Protein AF-A0A2A3YDP0-F1 (afdb_monomer)

Secondary structure (DSSP, 8-state):
-HHHHHHHHHHHHHHHHHHHHHHHHHT--BHHHHHHHHHHHHHHHHHHHHHHHHHHHHTT--TT---THHHHHHHHHHHHHHHHHHHHHHHHSPPPBPP-GGGG-----

Sequence (109 aa):
MLMVCAVIAAVAFVVGGITARGFLVAGHWYQVEKAIVISVEAFAYAVLGVGLGSVLSTLGVESNGTSSQSVGLGLLSFVIVFILASIIYVVALPKGRFEELQARQQPTD

Solvent-accessible surface area (backbone atoms only — not comparable to full-atom values): 5811 Å² total; per-residue (Å²): 107,54,68,58,26,50,53,53,20,52,52,30,43,52,52,21,52,52,50,46,50,51,37,63,73,67,76,52,50,33,46,68,61,49,51,50,35,33,51,36,41,12,46,18,49,9,38,45,25,24,38,50,22,42,52,58,54,57,76,79,56,78,97,84,65,99,51,75,62,38,60,52,39,14,54,51,30,20,54,54,37,25,53,54,39,32,54,50,40,63,71,72,43,81,83,44,42,77,75,72,69,73,77,74,70,66,78,82,129

Radius of gyration: 19.09 Å; Cα contacts (8 Å, |Δi|>4): 111; chains: 1; bounding box: 42×21×70 Å

Structure (mmCIF, N/CA/C/O backbone):
data_AF-A0A2A3YDP0-F1
#
_entry.id   AF-A0A2A3YDP0-F1
#
loop_
_atom_site.group_PDB
_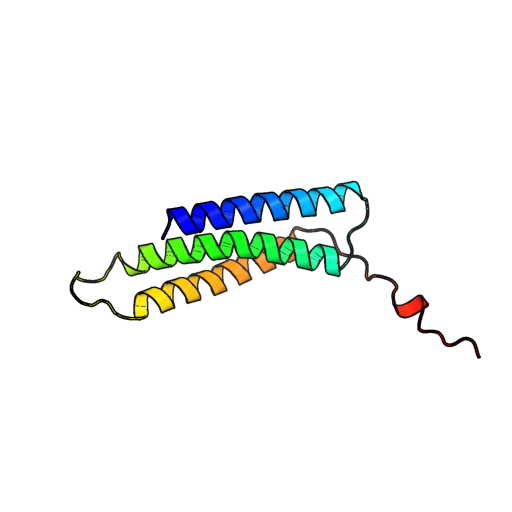atom_site.id
_atom_site.type_symbol
_atom_site.label_atom_id
_atom_site.label_alt_id
_atom_site.label_comp_id
_atom_site.label_asym_id
_atom_site.label_entity_id
_atom_site.label_seq_id
_atom_site.pdbx_PDB_ins_code
_atom_site.Cartn_x
_atom_site.Cartn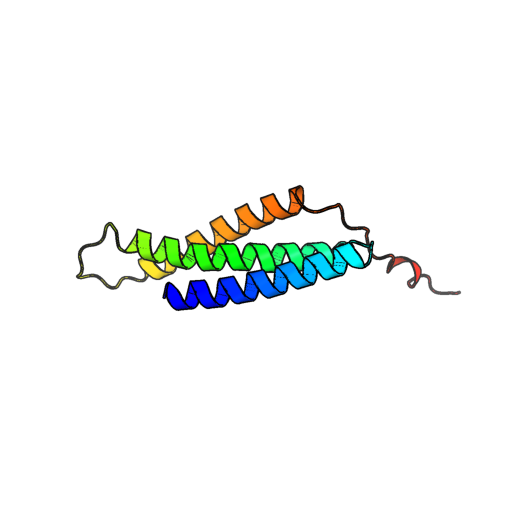_y
_atom_site.Cartn_z
_atom_site.occupancy
_atom_site.B_iso_or_equiv
_atom_site.auth_seq_id
_atom_site.auth_comp_id
_atom_site.auth_asym_id
_atom_site.auth_atom_id
_atom_site.pdbx_PDB_model_num
ATOM 1 N N . MET A 1 1 ? 5.384 -7.892 -16.262 1.00 75.75 1 MET A N 1
ATOM 2 C CA . MET A 1 1 ? 5.469 -7.126 -14.999 1.00 75.75 1 MET A CA 1
ATOM 3 C C . MET A 1 1 ? 4.164 -6.406 -14.685 1.00 75.75 1 MET A C 1
ATOM 5 O O . MET A 1 1 ? 3.515 -6.788 -13.728 1.00 75.75 1 MET A O 1
ATOM 9 N N . LEU A 1 2 ? 3.713 -5.458 -15.518 1.00 82.50 2 LEU A N 1
ATOM 10 C CA . LEU A 1 2 ? 2.492 -4.671 -15.260 1.00 82.50 2 LEU A CA 1
ATOM 11 C C . LEU A 1 2 ? 1.234 -5.502 -14.986 1.00 82.50 2 LEU A C 1
ATOM 13 O O . LEU A 1 2 ? 0.534 -5.230 -14.021 1.00 82.50 2 LEU A O 1
ATOM 17 N N . MET A 1 3 ? 0.974 -6.541 -15.785 1.00 86.69 3 MET A N 1
ATOM 18 C CA . MET A 1 3 ? -0.179 -7.423 -15.567 1.00 86.69 3 MET A CA 1
ATOM 19 C C . MET A 1 3 ? -0.115 -8.133 -14.206 1.00 86.69 3 MET A C 1
ATOM 21 O O . MET A 1 3 ? -1.124 -8.237 -13.520 1.00 86.69 3 MET A O 1
ATOM 25 N N . VAL A 1 4 ? 1.079 -8.559 -13.783 1.00 88.19 4 VAL A N 1
ATOM 26 C CA . VAL A 1 4 ? 1.296 -9.187 -12.470 1.00 88.19 4 VAL A CA 1
ATOM 27 C C . VAL A 1 4 ? 1.051 -8.174 -11.352 1.00 88.19 4 VAL A C 1
ATOM 29 O O . VAL A 1 4 ? 0.301 -8.465 -10.426 1.00 88.19 4 VAL A O 1
ATOM 32 N N . CYS A 1 5 ? 1.605 -6.961 -11.470 1.00 87.69 5 CYS A N 1
ATOM 33 C CA . CYS A 1 5 ? 1.352 -5.871 -10.525 1.00 87.69 5 CYS A CA 1
ATOM 34 C C . CYS A 1 5 ? -0.143 -5.532 -10.431 1.00 87.69 5 CYS A C 1
ATOM 36 O O . CYS A 1 5 ? -0.658 -5.369 -9.332 1.00 87.69 5 CYS A O 1
ATOM 38 N N . ALA A 1 6 ? -0.853 -5.477 -11.561 1.00 88.50 6 ALA A N 1
ATOM 39 C CA . ALA A 1 6 ? -2.283 -5.185 -11.600 1.00 88.50 6 ALA A CA 1
ATOM 40 C C . ALA A 1 6 ? -3.118 -6.277 -10.917 1.00 88.50 6 ALA A C 1
ATOM 42 O O . ALA A 1 6 ? -4.018 -5.956 -10.148 1.00 88.50 6 ALA A O 1
ATOM 43 N N . VAL A 1 7 ? -2.802 -7.557 -11.147 1.00 92.81 7 VAL A N 1
ATOM 44 C CA . VAL A 1 7 ? -3.496 -8.678 -10.491 1.00 92.81 7 VAL A CA 1
ATOM 45 C C . VAL A 1 7 ? -3.253 -8.661 -8.981 1.00 92.81 7 VAL A C 1
ATOM 47 O O . VAL A 1 7 ? -4.207 -8.752 -8.213 1.00 92.81 7 VAL A O 1
ATOM 50 N N . ILE A 1 8 ? -2.001 -8.489 -8.545 1.00 91.94 8 ILE A N 1
ATOM 51 C CA . ILE A 1 8 ? -1.657 -8.422 -7.116 1.00 91.94 8 ILE A CA 1
ATOM 52 C C . ILE A 1 8 ? -2.352 -7.227 -6.452 1.00 91.94 8 ILE A C 1
ATOM 54 O O . ILE A 1 8 ? -2.958 -7.385 -5.394 1.00 91.94 8 ILE A O 1
ATOM 58 N N . ALA A 1 9 ? -2.311 -6.051 -7.083 1.00 90.19 9 ALA A N 1
ATOM 59 C CA . ALA A 1 9 ? -2.964 -4.854 -6.568 1.00 90.19 9 ALA A CA 1
ATOM 60 C C . ALA A 1 9 ? -4.486 -5.026 -6.490 1.00 90.19 9 ALA A C 1
ATOM 62 O O . ALA A 1 9 ? -5.077 -4.679 -5.475 1.00 90.19 9 ALA A O 1
ATOM 63 N N . ALA A 1 10 ? -5.122 -5.609 -7.511 1.00 92.25 10 ALA A N 1
ATOM 64 C CA . ALA A 1 10 ? -6.562 -5.862 -7.504 1.00 92.25 10 ALA A CA 1
ATOM 65 C C . ALA A 1 10 ? -6.973 -6.775 -6.341 1.00 92.25 10 ALA A C 1
ATOM 67 O O . ALA A 1 10 ? -7.924 -6.467 -5.626 1.00 92.25 10 ALA A O 1
ATOM 68 N N . VAL A 1 11 ? -6.232 -7.863 -6.109 1.00 93.56 11 VAL A N 1
ATOM 69 C CA . VAL A 1 11 ? -6.483 -8.755 -4.967 1.00 93.56 11 VAL A CA 1
ATOM 70 C C . VAL A 1 11 ? -6.292 -8.010 -3.646 1.00 93.56 11 VAL A C 1
ATOM 72 O O . VAL A 1 11 ? -7.144 -8.112 -2.767 1.00 93.56 11 VAL A O 1
ATOM 75 N N . ALA A 1 12 ? -5.220 -7.225 -3.515 1.00 91.94 12 ALA A N 1
ATOM 76 C CA . ALA A 1 12 ? -4.954 -6.448 -2.309 1.00 91.94 12 ALA A CA 1
ATOM 77 C C . ALA A 1 12 ? -6.060 -5.414 -2.024 1.00 91.94 12 ALA A C 1
ATOM 79 O O . ALA A 1 12 ? -6.529 -5.351 -0.893 1.00 91.94 12 ALA A O 1
ATOM 80 N N . PHE A 1 13 ? -6.549 -4.690 -3.037 1.00 91.44 13 PHE A N 1
ATOM 81 C CA . PHE A 1 13 ? -7.679 -3.762 -2.895 1.00 91.44 13 PHE A CA 1
ATOM 82 C C . PHE A 1 13 ? -8.978 -4.465 -2.504 1.00 91.44 13 PHE A C 1
ATOM 84 O O . PHE A 1 13 ? -9.734 -3.961 -1.677 1.00 91.44 13 PHE A O 1
ATOM 91 N N . VAL A 1 14 ? -9.257 -5.641 -3.072 1.00 93.81 14 VAL A N 1
ATOM 92 C CA . VAL A 1 14 ? -10.450 -6.413 -2.697 1.00 93.81 14 VAL A CA 1
ATOM 93 C C . VAL A 1 14 ? -10.363 -6.847 -1.235 1.00 93.81 14 VAL A C 1
ATOM 95 O O . VAL A 1 14 ? -11.318 -6.662 -0.481 1.00 93.81 14 VAL A O 1
ATOM 98 N N . VAL A 1 15 ? -9.220 -7.387 -0.809 1.00 91.81 15 VAL A N 1
ATOM 99 C CA . VAL A 1 15 ? -9.019 -7.839 0.574 1.00 91.81 15 VAL A CA 1
ATOM 100 C C . VAL A 1 15 ? -9.050 -6.661 1.551 1.00 91.81 15 VAL A C 1
ATOM 102 O O . VAL A 1 15 ? -9.754 -6.734 2.560 1.00 91.81 15 VAL A O 1
ATOM 105 N N . GLY A 1 16 ? -8.343 -5.570 1.251 1.00 88.38 16 GLY A N 1
ATOM 106 C CA . GLY A 1 16 ? -8.312 -4.355 2.068 1.00 88.38 16 GLY A CA 1
ATOM 107 C C . GLY A 1 16 ? -9.692 -3.714 2.197 1.00 88.38 16 GLY A C 1
ATOM 108 O O . GLY A 1 16 ? -10.146 -3.462 3.314 1.00 88.38 16 GLY A O 1
ATOM 109 N N . GLY A 1 17 ? -10.424 -3.587 1.089 1.00 87.81 17 GLY A N 1
ATOM 110 C CA . GLY A 1 17 ? -11.777 -3.037 1.059 1.00 87.81 17 GLY A CA 1
ATOM 111 C C . GLY A 1 17 ? -12.799 -3.883 1.821 1.00 87.81 17 GLY A C 1
ATOM 112 O O . GLY A 1 17 ? -13.600 -3.340 2.587 1.00 87.81 17 GLY A O 1
ATOM 113 N N . ILE A 1 18 ? -12.763 -5.215 1.674 1.00 91.56 18 ILE A N 1
ATOM 114 C CA . ILE A 1 18 ? -13.622 -6.125 2.456 1.00 91.56 18 ILE A CA 1
ATOM 115 C C . ILE A 1 18 ? -13.306 -6.000 3.949 1.00 91.56 18 ILE A C 1
ATOM 117 O O . ILE A 1 18 ? -14.223 -5.899 4.763 1.00 91.56 18 ILE A O 1
ATOM 121 N N . THR A 1 19 ? -12.022 -5.955 4.301 1.00 88.00 19 THR A N 1
ATOM 122 C CA . THR A 1 19 ? -11.557 -5.845 5.689 1.00 88.00 19 THR A CA 1
ATOM 123 C C . THR A 1 19 ? -11.985 -4.512 6.312 1.00 88.00 19 THR A C 1
ATOM 125 O O . THR A 1 19 ? -12.607 -4.493 7.374 1.00 88.00 19 THR A O 1
ATOM 128 N N . ALA A 1 20 ? -11.763 -3.397 5.610 1.00 86.12 20 ALA A N 1
ATOM 129 C CA . ALA A 1 20 ? -12.189 -2.065 6.033 1.00 86.12 20 ALA A CA 1
ATOM 130 C C . ALA A 1 20 ? -13.704 -1.992 6.245 1.00 86.12 20 ALA A C 1
ATOM 132 O O . ALA A 1 20 ? -14.170 -1.470 7.260 1.00 86.12 20 ALA A O 1
ATOM 133 N N . ARG A 1 21 ? -14.481 -2.555 5.311 1.00 86.12 21 ARG A N 1
ATOM 134 C CA . ARG A 1 21 ? -15.941 -2.619 5.422 1.00 86.12 21 ARG A CA 1
ATOM 135 C C . ARG A 1 21 ? -16.377 -3.478 6.606 1.00 86.12 21 ARG A C 1
ATOM 137 O O . ARG A 1 21 ? -17.309 -3.088 7.299 1.00 86.12 21 ARG A O 1
ATOM 144 N N . GLY A 1 22 ? -15.705 -4.602 6.850 1.00 85.62 22 GLY A N 1
ATOM 145 C CA . GLY A 1 22 ? -15.949 -5.456 8.012 1.00 85.62 22 GLY A CA 1
ATOM 146 C C . GLY A 1 22 ? -15.831 -4.678 9.322 1.00 85.62 22 GLY A C 1
ATOM 147 O O . GLY A 1 22 ? -16.763 -4.687 10.123 1.00 85.62 22 GLY A O 1
ATOM 148 N N . PHE A 1 23 ? -14.749 -3.914 9.490 1.00 83.75 23 PHE A N 1
ATOM 149 C CA . PHE A 1 23 ? -14.543 -3.086 10.684 1.00 83.75 23 PHE A CA 1
ATOM 150 C C . PHE A 1 23 ? -15.534 -1.920 10.786 1.00 83.75 23 PHE A C 1
ATOM 152 O O . PHE A 1 23 ? -16.032 -1.617 11.867 1.00 83.75 23 PHE A O 1
ATOM 159 N N . LEU A 1 24 ? -15.894 -1.289 9.662 1.00 82.44 24 LEU A N 1
ATOM 160 C CA . LEU A 1 24 ? -16.925 -0.244 9.659 1.00 82.44 24 LEU A CA 1
ATOM 161 C C . LEU A 1 24 ? -18.298 -0.782 10.089 1.00 82.44 24 LEU A C 1
ATOM 163 O O . LEU A 1 24 ? -18.996 -0.123 10.856 1.00 82.44 24 LEU A O 1
ATOM 167 N N . VAL A 1 25 ? -18.678 -1.978 9.629 1.00 83.88 25 VAL A N 1
ATOM 168 C CA . VAL A 1 25 ? -19.945 -2.627 10.009 1.00 83.88 25 VAL A CA 1
ATOM 169 C C . VAL A 1 25 ? -19.931 -3.071 11.473 1.00 83.88 25 VAL A C 1
ATOM 171 O O . VAL A 1 25 ? -20.957 -2.975 12.141 1.00 83.88 25 VAL A O 1
ATOM 174 N N . ALA A 1 26 ? -18.780 -3.500 11.995 1.00 81.00 26 ALA A N 1
ATOM 175 C CA . ALA A 1 26 ? -18.625 -3.894 13.395 1.00 81.00 26 ALA A CA 1
ATOM 176 C C . ALA A 1 26 ? -18.750 -2.716 14.387 1.00 81.00 26 ALA A C 1
ATOM 178 O O . ALA A 1 26 ? -18.864 -2.928 15.593 1.00 81.00 26 ALA A O 1
ATOM 179 N N . GLY A 1 27 ? -18.747 -1.464 13.907 1.00 76.88 27 GLY A N 1
ATOM 180 C CA . GLY A 1 27 ? -18.943 -0.276 14.746 1.00 76.88 27 GLY A CA 1
ATOM 181 C C . GLY A 1 27 ? -17.784 0.008 15.709 1.00 76.88 27 GLY A C 1
ATOM 182 O O . GLY A 1 27 ? -17.886 0.871 16.587 1.00 76.88 27 GLY A O 1
ATOM 183 N N . HIS A 1 28 ? -16.665 -0.696 15.554 1.00 77.88 28 HIS A N 1
ATOM 184 C CA . HIS A 1 28 ? -15.425 -0.421 16.251 1.00 77.88 28 HIS A CA 1
ATOM 185 C C . HIS A 1 28 ? -14.270 -0.359 15.266 1.00 77.88 28 HIS A C 1
ATOM 187 O O . HIS A 1 28 ? -14.208 -1.083 14.282 1.00 77.88 28 HIS A O 1
ATOM 193 N N . TRP A 1 29 ? -13.369 0.568 15.552 1.00 81.25 29 TRP A N 1
ATOM 194 C CA . TRP A 1 29 ? -12.106 0.702 14.863 1.00 81.25 29 TRP A CA 1
ATOM 195 C C . TRP A 1 29 ? -11.050 0.691 15.938 1.00 81.25 29 TRP A C 1
ATOM 197 O O . TRP A 1 29 ? -10.995 1.622 16.742 1.00 81.25 29 TRP A O 1
ATOM 207 N N . TYR A 1 30 ? -10.266 -0.367 15.992 1.00 85.12 30 TYR A N 1
ATOM 208 C CA . TYR A 1 30 ? -9.126 -0.455 16.876 1.00 85.12 30 TYR A CA 1
ATOM 209 C C . TYR A 1 30 ? -7.832 -0.016 16.179 1.00 85.12 30 TYR A C 1
ATOM 211 O O . TYR A 1 30 ? -7.771 0.087 14.951 1.00 85.12 30 TYR A O 1
ATOM 219 N N . GLN A 1 31 ? -6.782 0.294 16.944 1.00 82.62 31 GLN A N 1
ATOM 220 C CA . GLN A 1 31 ? -5.505 0.716 16.356 1.00 82.62 31 GLN A CA 1
ATOM 221 C C . GLN A 1 31 ? -4.870 -0.372 15.485 1.00 82.62 31 GLN A C 1
ATOM 223 O O . GLN A 1 31 ? -4.325 -0.055 14.425 1.00 82.62 31 GLN A O 1
ATOM 228 N N . VAL A 1 32 ? -4.967 -1.638 15.896 1.00 85.12 32 VAL A N 1
ATOM 229 C CA . VAL A 1 32 ? -4.418 -2.759 15.123 1.00 85.12 32 VAL A CA 1
ATOM 230 C C . VAL A 1 32 ? -5.209 -2.959 13.828 1.00 85.12 32 VAL A C 1
ATOM 232 O O . VAL A 1 32 ? -4.619 -3.034 12.751 1.00 85.12 32 VAL A O 1
ATOM 235 N N . GLU A 1 33 ? -6.541 -2.947 13.905 1.00 86.25 33 GLU A N 1
ATOM 236 C CA . GLU A 1 33 ? -7.440 -3.027 12.742 1.00 86.25 33 GLU A CA 1
ATOM 237 C C . GLU A 1 33 ? -7.156 -1.911 11.728 1.00 86.25 33 GLU A C 1
ATOM 239 O O . GLU A 1 33 ? -7.011 -2.160 10.527 1.00 86.25 33 GLU A O 1
ATOM 244 N N . LYS A 1 34 ? -6.984 -0.681 12.232 1.00 85.00 34 LYS A N 1
ATOM 245 C CA . LYS A 1 34 ? -6.583 0.486 11.444 1.00 85.00 34 LYS A CA 1
ATOM 246 C C . LYS A 1 34 ? -5.273 0.238 10.706 1.00 85.00 34 LYS A C 1
ATOM 248 O O . LYS A 1 34 ? -5.202 0.462 9.499 1.00 85.00 34 LYS A O 1
ATOM 253 N N . ALA A 1 35 ? -4.241 -0.207 11.417 1.00 87.44 35 ALA A N 1
ATOM 254 C CA . ALA A 1 35 ? -2.922 -0.429 10.836 1.00 87.44 35 ALA A CA 1
ATOM 255 C C . ALA A 1 35 ? -2.948 -1.492 9.727 1.00 87.44 35 ALA A C 1
ATOM 257 O O . ALA A 1 35 ? -2.291 -1.311 8.700 1.00 87.44 35 ALA A O 1
ATOM 258 N N . ILE A 1 36 ? -3.737 -2.559 9.897 1.00 89.06 36 ILE A N 1
ATOM 259 C CA . ILE A 1 36 ? -3.893 -3.620 8.892 1.00 89.06 36 ILE A CA 1
ATOM 260 C C . ILE A 1 36 ? -4.511 -3.057 7.611 1.00 89.06 36 ILE A C 1
ATOM 262 O O . ILE A 1 36 ? -3.936 -3.231 6.538 1.00 89.06 36 ILE A O 1
ATOM 266 N N . VAL A 1 37 ? -5.635 -2.338 7.715 1.00 89.88 37 VAL A N 1
ATOM 267 C CA . VAL A 1 37 ? -6.306 -1.749 6.542 1.00 89.88 37 VAL A CA 1
ATOM 268 C C . VAL A 1 37 ? -5.373 -0.793 5.807 1.00 89.88 37 VAL A C 1
ATOM 270 O O . VAL A 1 37 ? -5.198 -0.921 4.599 1.00 89.88 37 VAL A O 1
ATOM 273 N N . ILE A 1 38 ? -4.724 0.121 6.537 1.00 90.12 38 ILE A N 1
ATOM 274 C CA . ILE A 1 38 ? -3.781 1.084 5.953 1.00 90.12 38 ILE A CA 1
ATOM 275 C C . ILE A 1 38 ? -2.661 0.357 5.212 1.00 90.12 38 ILE A C 1
ATOM 277 O O . ILE A 1 38 ? -2.344 0.716 4.083 1.00 90.12 38 ILE A O 1
ATOM 281 N N . SER A 1 39 ? -2.073 -0.669 5.830 1.00 90.19 39 SER A N 1
ATOM 282 C CA . SER A 1 39 ? -0.933 -1.388 5.258 1.00 90.19 39 SER A CA 1
ATOM 283 C C . SER A 1 39 ? -1.313 -2.154 3.993 1.00 90.19 39 SER A C 1
ATOM 285 O O . SER A 1 39 ? -0.565 -2.119 3.019 1.00 90.19 39 SER A O 1
ATOM 287 N N . VAL A 1 40 ? -2.471 -2.824 3.982 1.00 92.00 40 VAL A N 1
ATOM 288 C CA . VAL A 1 40 ? -2.948 -3.597 2.821 1.00 92.00 40 VAL A CA 1
ATOM 289 C C . VAL A 1 40 ? -3.296 -2.675 1.652 1.00 92.00 40 VAL A C 1
ATOM 291 O O . VAL A 1 40 ? -2.894 -2.930 0.517 1.00 92.00 40 VAL A O 1
ATOM 294 N N . GLU A 1 41 ? -3.984 -1.570 1.927 1.00 91.19 41 GLU A N 1
ATOM 295 C CA . GLU A 1 41 ? -4.355 -0.586 0.910 1.00 91.19 41 GLU A CA 1
ATOM 296 C C . GLU A 1 41 ? -3.127 0.156 0.357 1.00 91.19 41 GLU A C 1
ATOM 298 O O . GLU A 1 41 ? -2.947 0.271 -0.857 1.00 91.19 41 GLU A O 1
ATOM 303 N N . ALA A 1 42 ? -2.221 0.606 1.232 1.00 91.00 42 ALA A N 1
ATOM 304 C C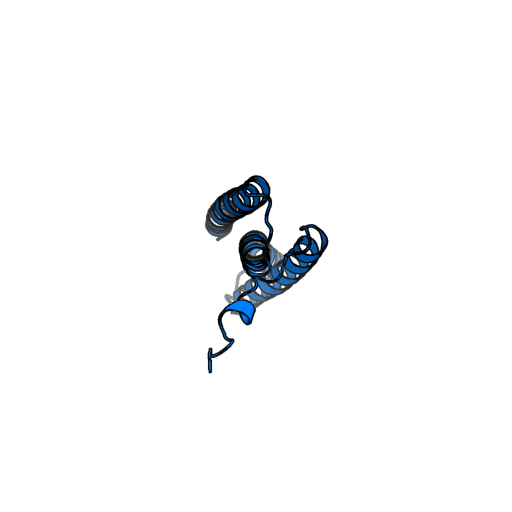A . ALA A 1 42 ? -0.972 1.240 0.820 1.00 91.00 42 ALA A CA 1
ATOM 305 C C . ALA A 1 42 ? -0.080 0.282 0.021 1.00 91.00 42 ALA A C 1
ATOM 307 O O . ALA A 1 42 ? 0.556 0.699 -0.949 1.00 91.00 42 ALA A O 1
ATOM 308 N N . PHE A 1 43 ? -0.068 -1.007 0.375 1.00 91.56 43 PHE A N 1
ATOM 309 C CA . PHE A 1 43 ? 0.625 -2.040 -0.387 1.00 91.56 43 PHE A CA 1
ATOM 310 C C . PHE A 1 43 ? 0.068 -2.175 -1.809 1.00 91.56 43 PHE A C 1
ATOM 312 O O . PHE A 1 43 ? 0.851 -2.225 -2.758 1.00 91.56 43 PHE A O 1
ATOM 319 N N . ALA A 1 44 ? -1.257 -2.167 -1.984 1.00 90.81 44 ALA A N 1
ATOM 320 C CA . ALA A 1 44 ? -1.880 -2.237 -3.306 1.00 90.81 44 ALA A CA 1
ATOM 321 C C . ALA A 1 44 ? -1.411 -1.088 -4.220 1.00 90.81 44 ALA A C 1
ATOM 323 O O . ALA A 1 44 ? -0.982 -1.324 -5.354 1.00 90.81 44 ALA A O 1
ATOM 324 N N . TYR A 1 45 ? -1.394 0.146 -3.704 1.00 90.50 45 TYR A N 1
ATOM 325 C CA . TYR A 1 45 ? -0.854 1.301 -4.427 1.00 90.50 45 TYR A CA 1
ATOM 326 C C . TYR A 1 45 ? 0.647 1.180 -4.698 1.00 90.50 45 TYR A C 1
ATOM 328 O O . TYR A 1 45 ? 1.099 1.468 -5.806 1.00 90.50 45 TYR A O 1
ATOM 336 N N . ALA A 1 46 ? 1.429 0.725 -3.722 1.00 90.25 46 ALA A N 1
ATOM 337 C CA . ALA A 1 46 ? 2.871 0.571 -3.864 1.00 90.25 46 ALA A CA 1
ATOM 338 C C . ALA A 1 46 ? 3.248 -0.437 -4.962 1.00 90.25 46 ALA A C 1
ATOM 340 O O . ALA A 1 46 ? 4.163 -0.188 -5.749 1.00 90.25 46 ALA A O 1
ATOM 341 N N . VAL A 1 47 ? 2.504 -1.542 -5.077 1.00 89.62 47 VAL A N 1
ATOM 342 C CA . VAL A 1 47 ? 2.673 -2.534 -6.152 1.00 89.62 47 VAL A CA 1
ATOM 343 C C . VAL A 1 47 ? 2.386 -1.929 -7.530 1.00 89.62 47 VAL A C 1
ATOM 345 O O . VAL A 1 47 ? 3.109 -2.218 -8.487 1.00 89.62 47 VAL A O 1
ATOM 348 N N . LEU A 1 48 ? 1.383 -1.052 -7.650 1.00 88.94 48 LEU A N 1
ATOM 349 C CA . LEU A 1 48 ? 1.165 -0.281 -8.881 1.00 88.94 48 LEU A CA 1
ATOM 350 C C . LEU A 1 48 ? 2.320 0.697 -9.146 1.00 88.94 48 LEU A C 1
ATOM 352 O O . LEU A 1 48 ? 2.747 0.841 -10.293 1.00 88.94 48 LEU A O 1
ATOM 356 N N . GLY A 1 49 ? 2.871 1.298 -8.088 1.00 87.50 49 GLY A N 1
ATOM 357 C CA . GLY A 1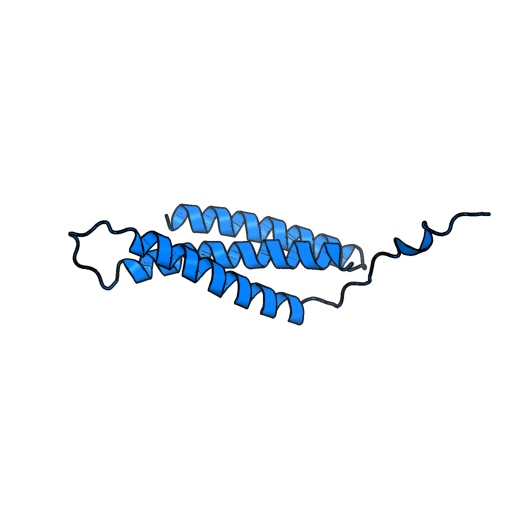 49 ? 4.076 2.127 -8.126 1.00 87.50 49 GLY A CA 1
ATOM 358 C C . GLY A 1 49 ? 5.274 1.405 -8.743 1.00 87.50 49 GLY A C 1
ATOM 359 O O . GLY A 1 49 ? 5.905 1.951 -9.642 1.00 87.50 49 GLY A O 1
ATOM 360 N N . VAL A 1 50 ? 5.531 0.143 -8.373 1.00 87.25 50 VAL A N 1
ATOM 361 C CA . VAL A 1 50 ? 6.585 -0.682 -9.010 1.00 87.25 50 VAL A CA 1
ATOM 362 C C . VAL A 1 50 ? 6.396 -0.735 -10.520 1.00 87.25 50 VAL A C 1
ATOM 364 O O . VAL A 1 50 ? 7.342 -0.503 -11.269 1.00 87.25 50 VAL A O 1
ATOM 367 N N . GLY A 1 51 ? 5.170 -1.015 -10.967 1.00 84.75 51 GLY A N 1
ATOM 368 C CA . GLY A 1 51 ? 4.840 -1.064 -12.386 1.00 84.75 51 GLY A CA 1
ATOM 369 C C . GLY A 1 51 ? 5.136 0.257 -13.094 1.00 84.75 51 GLY A C 1
ATOM 3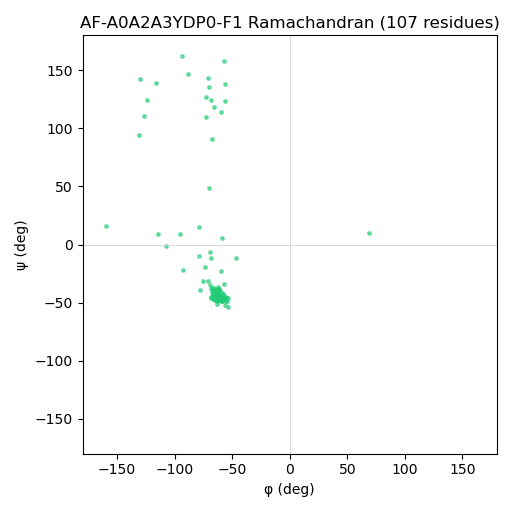70 O O . GLY A 1 51 ? 5.776 0.262 -14.147 1.00 84.75 51 GLY A O 1
ATOM 371 N N . LEU A 1 52 ? 4.733 1.374 -12.486 1.00 84.94 52 LEU A N 1
ATOM 372 C CA . LEU A 1 52 ? 4.988 2.715 -13.009 1.00 84.94 52 LEU A CA 1
ATOM 373 C C . LEU A 1 52 ? 6.490 3.031 -13.070 1.00 84.94 52 LEU A C 1
ATOM 375 O O . LEU A 1 52 ? 6.980 3.514 -14.089 1.00 84.94 52 LEU A O 1
ATOM 379 N N . GLY A 1 53 ? 7.228 2.711 -12.004 1.00 83.88 53 GLY A N 1
ATOM 380 C CA . GLY A 1 53 ? 8.675 2.888 -11.911 1.00 83.88 53 GLY A CA 1
ATOM 381 C C . GLY A 1 53 ? 9.431 2.071 -12.958 1.00 83.88 53 GLY A C 1
ATOM 382 O O . GLY A 1 53 ? 10.363 2.581 -13.577 1.00 83.88 53 GLY A O 1
ATOM 383 N N . SER A 1 54 ? 8.992 0.839 -13.231 1.00 80.81 54 SER A N 1
ATOM 384 C CA . SER A 1 54 ? 9.550 0.021 -14.313 1.00 80.81 54 SER A CA 1
ATOM 385 C C . SER A 1 54 ? 9.291 0.629 -15.697 1.00 80.81 54 SER A C 1
ATOM 387 O O . SER A 1 54 ? 10.193 0.633 -16.533 1.00 80.81 54 SER A O 1
ATOM 389 N N . VAL A 1 55 ? 8.102 1.193 -15.948 1.00 81.94 55 VAL A N 1
ATOM 390 C CA . VAL A 1 55 ? 7.805 1.881 -17.221 1.00 81.94 55 VAL A CA 1
ATOM 391 C C . VAL A 1 55 ? 8.670 3.132 -17.375 1.00 81.94 55 VAL A C 1
ATOM 393 O O . VAL A 1 55 ? 9.319 3.299 -18.403 1.00 81.94 55 VAL A O 1
ATOM 396 N N . LEU A 1 56 ? 8.758 3.964 -16.335 1.00 81.00 56 LEU A N 1
ATOM 397 C CA . LEU A 1 56 ? 9.601 5.165 -16.311 1.00 81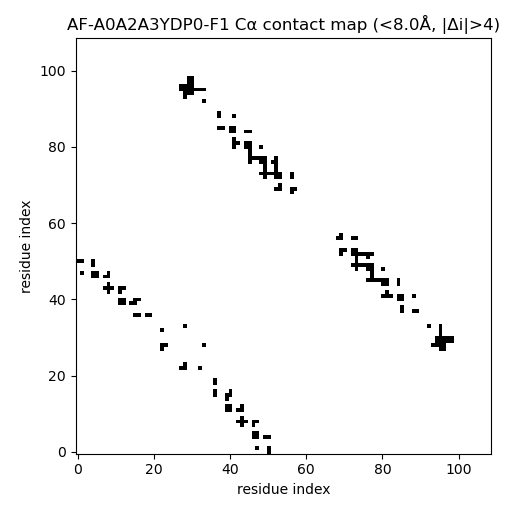.00 56 LEU A CA 1
ATOM 398 C C . LEU A 1 56 ? 11.081 4.843 -16.526 1.00 81.00 56 LEU A C 1
ATOM 400 O O . LEU A 1 56 ? 11.748 5.518 -17.303 1.00 81.00 56 LEU A O 1
ATOM 404 N N . SER A 1 57 ? 11.575 3.765 -15.912 1.00 77.31 57 SER A N 1
ATOM 405 C CA . SER A 1 57 ? 12.932 3.255 -16.133 1.00 77.31 57 SER A CA 1
ATOM 406 C C . SER A 1 57 ? 13.205 2.874 -17.589 1.00 77.31 57 SER A C 1
ATOM 408 O O . SER A 1 57 ? 14.369 2.805 -17.974 1.00 77.31 57 SER A O 1
ATOM 410 N N . THR A 1 58 ? 12.171 2.583 -18.377 1.00 73.56 58 THR A N 1
ATOM 411 C CA . THR A 1 58 ? 12.313 2.184 -19.782 1.00 73.56 58 THR A CA 1
ATOM 412 C C . THR A 1 58 ? 12.219 3.393 -20.724 1.00 73.56 58 THR A C 1
ATOM 414 O O . THR A 1 58 ? 12.741 3.351 -21.832 1.00 73.56 58 THR A O 1
ATOM 417 N N . LEU A 1 59 ? 11.609 4.502 -20.285 1.00 70.62 59 LEU A N 1
ATOM 418 C CA . LEU A 1 59 ? 11.325 5.694 -21.102 1.00 70.62 59 LEU A CA 1
ATOM 419 C C . LEU A 1 59 ? 12.528 6.638 -21.330 1.00 70.62 59 LEU A C 1
ATOM 421 O O . LEU A 1 59 ? 12.340 7.766 -21.776 1.00 70.62 59 LEU A O 1
ATOM 425 N N . GLY A 1 60 ? 13.763 6.206 -21.069 1.00 59.12 60 GLY A N 1
ATOM 426 C CA . GLY A 1 60 ? 14.948 7.063 -21.225 1.00 59.12 60 GLY A CA 1
ATOM 427 C C . GLY A 1 60 ? 16.281 6.331 -21.370 1.00 59.12 60 GLY A C 1
ATOM 428 O O . GLY A 1 60 ? 17.323 6.951 -21.181 1.00 59.12 60 GLY A O 1
ATOM 429 N N . VAL A 1 61 ? 16.268 5.026 -21.667 1.00 59.00 61 VAL A N 1
ATOM 430 C CA . VAL A 1 61 ? 17.480 4.192 -21.716 1.00 59.00 61 VAL A CA 1
ATOM 431 C C . VAL A 1 61 ? 17.587 3.518 -23.087 1.00 59.00 61 VAL A C 1
ATOM 433 O O . VAL A 1 61 ? 16.662 2.832 -23.516 1.00 59.00 61 VAL A O 1
ATOM 436 N N . GLU A 1 62 ? 18.716 3.716 -23.778 1.00 56.53 62 GLU A N 1
ATOM 437 C CA . GLU A 1 62 ? 19.068 2.965 -24.990 1.00 56.53 62 GLU A CA 1
ATOM 438 C C . GLU A 1 62 ? 19.079 1.455 -24.702 1.00 56.53 62 GLU A C 1
ATOM 440 O O . GLU A 1 62 ? 19.580 1.000 -23.675 1.00 56.53 62 GLU A O 1
ATOM 445 N N . SER A 1 63 ? 18.540 0.671 -25.639 1.00 55.59 63 SER A N 1
ATOM 446 C CA . SER A 1 63 ? 18.169 -0.751 -25.511 1.00 55.59 63 SER A CA 1
ATOM 447 C C . SER A 1 63 ? 19.295 -1.746 -25.139 1.00 55.59 63 SER A C 1
ATOM 449 O O . SER A 1 63 ? 19.043 -2.950 -25.136 1.00 55.59 63 SER A O 1
ATOM 451 N N . ASN A 1 64 ? 20.521 -1.305 -24.837 1.00 51.25 64 ASN A N 1
ATOM 452 C CA . ASN A 1 64 ? 21.711 -2.166 -24.784 1.00 51.25 64 ASN A CA 1
ATOM 453 C C . ASN A 1 64 ? 22.369 -2.347 -23.406 1.00 51.25 64 ASN A C 1
ATOM 455 O O . ASN A 1 64 ? 23.434 -2.953 -23.317 1.00 51.25 64 ASN A O 1
ATOM 459 N N . GLY A 1 65 ? 21.747 -1.886 -22.320 1.00 50.78 65 GLY A N 1
ATOM 460 C CA . GLY A 1 65 ? 22.253 -2.108 -20.964 1.00 50.78 65 GLY A CA 1
ATOM 461 C C . GLY A 1 65 ? 21.170 -2.627 -20.032 1.00 50.78 65 GLY A C 1
ATOM 462 O O . GLY A 1 65 ? 20.448 -1.842 -19.426 1.00 50.78 65 GLY A O 1
ATOM 463 N N . THR A 1 66 ? 21.062 -3.947 -19.876 1.00 63.12 66 THR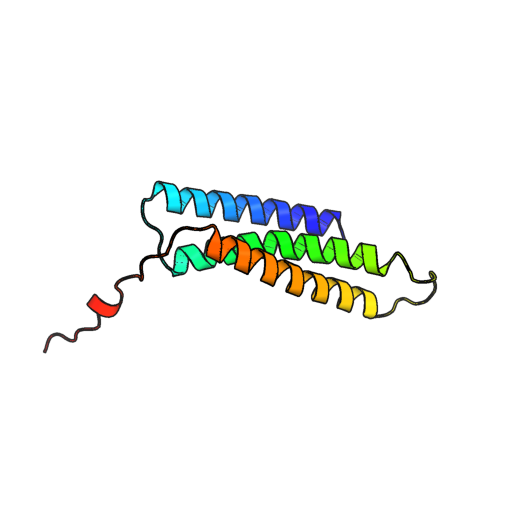 A N 1
ATOM 464 C CA . THR A 1 66 ? 20.287 -4.548 -18.782 1.00 63.12 66 THR A CA 1
ATOM 465 C C . THR A 1 66 ? 21.005 -4.237 -17.472 1.00 63.12 66 THR A C 1
ATOM 467 O O . THR A 1 66 ? 21.916 -4.956 -17.072 1.00 63.12 66 THR A O 1
ATOM 470 N N . SER A 1 67 ? 20.657 -3.127 -16.826 1.00 55.84 67 SER A N 1
ATOM 471 C CA . SER A 1 67 ? 21.315 -2.702 -15.595 1.00 55.84 67 SER A CA 1
ATOM 472 C C . SER A 1 67 ? 20.321 -2.709 -14.437 1.00 55.84 67 SER A C 1
ATOM 474 O O . SER A 1 67 ? 19.164 -2.301 -14.556 1.00 55.84 67 SER A O 1
ATOM 476 N N . SER A 1 68 ? 20.787 -3.175 -13.281 1.00 63.78 68 SER A N 1
ATOM 477 C CA . SER A 1 68 ? 20.104 -3.254 -11.981 1.00 63.78 68 SER A CA 1
ATOM 478 C C . SER A 1 68 ? 19.357 -1.975 -11.552 1.00 63.78 68 SER A C 1
ATOM 480 O O . SER A 1 68 ? 18.553 -1.991 -10.621 1.00 63.78 68 SER A O 1
ATOM 482 N N . GLN A 1 69 ? 19.595 -0.871 -12.256 1.00 71.56 69 GLN A N 1
ATOM 483 C CA . GLN A 1 69 ? 18.953 0.428 -12.133 1.00 71.56 69 GLN A CA 1
ATOM 484 C C . GLN A 1 69 ? 17.425 0.362 -12.302 1.00 71.56 69 GLN A C 1
ATOM 486 O O . GLN A 1 69 ? 16.708 1.061 -11.586 1.00 71.56 69 GLN A O 1
ATOM 491 N N . SER A 1 70 ? 16.913 -0.531 -13.159 1.00 74.44 70 SER A N 1
ATOM 492 C CA . SER A 1 70 ? 15.462 -0.703 -13.350 1.00 74.44 70 SER A CA 1
ATOM 493 C C . SER A 1 70 ? 14.763 -1.293 -12.121 1.00 74.44 70 SER A C 1
ATOM 495 O O . SER A 1 70 ? 13.702 -0.820 -11.706 1.00 74.44 70 SER A O 1
ATOM 497 N N . VAL A 1 71 ? 15.398 -2.278 -11.476 1.00 79.81 71 VAL A N 1
ATOM 498 C CA . VAL A 1 71 ? 14.898 -2.872 -10.226 1.00 79.81 71 VAL A CA 1
ATOM 499 C C . VAL A 1 71 ? 14.943 -1.840 -9.098 1.00 79.81 71 VAL A C 1
ATOM 501 O O . VAL A 1 71 ? 13.978 -1.711 -8.345 1.00 79.81 71 VAL A O 1
ATOM 504 N N . GLY A 1 72 ? 16.023 -1.052 -9.026 1.00 82.62 72 GLY A N 1
ATOM 505 C CA . GLY A 1 72 ? 16.165 0.035 -8.056 1.00 82.62 72 GLY A CA 1
ATOM 506 C C . GLY A 1 72 ? 15.067 1.096 -8.177 1.00 82.62 72 GLY A C 1
ATOM 507 O O . GLY A 1 72 ? 14.466 1.466 -7.172 1.00 82.62 72 GLY A O 1
ATOM 508 N N . LEU A 1 73 ? 14.742 1.536 -9.398 1.00 85.38 73 LEU A N 1
ATOM 509 C CA . LEU A 1 73 ? 13.663 2.502 -9.639 1.00 85.38 73 LEU A CA 1
ATOM 510 C C . LEU A 1 73 ? 12.276 1.940 -9.304 1.00 85.38 73 LEU A C 1
ATOM 512 O O . LEU A 1 73 ? 11.449 2.657 -8.741 1.00 85.38 73 LEU A O 1
ATOM 516 N N . GLY A 1 74 ? 12.029 0.660 -9.594 1.00 85.12 74 GLY A N 1
ATOM 517 C CA . GLY A 1 74 ? 10.789 -0.013 -9.200 1.00 85.12 74 GLY A CA 1
ATOM 518 C C . GLY A 1 74 ? 10.604 -0.051 -7.680 1.00 85.12 74 GLY A C 1
ATOM 519 O O . GLY A 1 74 ? 9.546 0.327 -7.179 1.00 85.12 74 GLY A O 1
ATOM 520 N N . LEU A 1 75 ? 11.645 -0.439 -6.935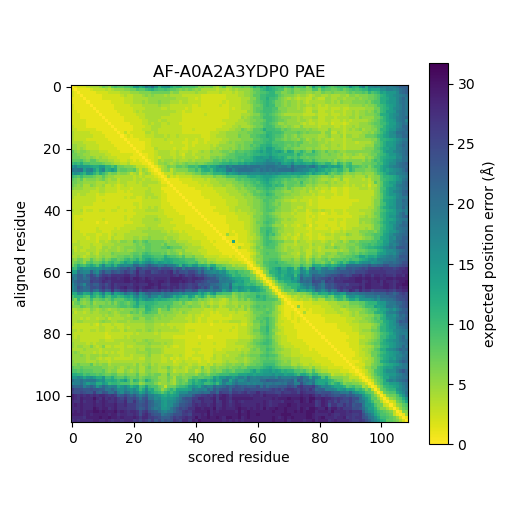 1.00 87.25 75 LEU A N 1
ATOM 521 C CA . LEU A 1 75 ? 11.618 -0.476 -5.466 1.00 87.25 75 LEU A CA 1
ATOM 522 C C . LEU A 1 75 ? 11.545 0.923 -4.843 1.00 87.25 75 LEU A C 1
ATOM 524 O O . LEU A 1 75 ? 10.829 1.126 -3.865 1.00 87.25 75 LEU A O 1
ATOM 528 N N . LEU A 1 76 ? 12.239 1.909 -5.412 1.00 89.00 76 LEU A N 1
ATOM 529 C CA . LEU A 1 76 ? 12.146 3.290 -4.947 1.00 89.00 76 LEU A CA 1
ATOM 530 C C . LEU A 1 76 ? 10.725 3.837 -5.138 1.00 89.00 76 LEU A C 1
ATOM 532 O O . LEU A 1 76 ? 10.164 4.435 -4.220 1.00 89.00 76 LEU A O 1
ATOM 536 N N . SER A 1 77 ? 10.119 3.583 -6.302 1.00 90.12 77 SER A N 1
ATOM 537 C CA . SER A 1 77 ? 8.732 3.967 -6.566 1.00 90.12 77 SER A CA 1
ATOM 538 C C . SER A 1 77 ? 7.761 3.266 -5.614 1.00 90.12 77 SER A C 1
ATOM 540 O O . SER A 1 77 ? 6.874 3.922 -5.072 1.00 90.12 77 SER A O 1
ATOM 542 N N . PHE A 1 78 ? 7.977 1.977 -5.320 1.00 90.94 78 PHE A N 1
ATOM 543 C CA . PHE A 1 78 ? 7.212 1.248 -4.306 1.00 90.94 78 PHE A CA 1
ATOM 544 C C . PHE A 1 78 ? 7.228 1.970 -2.958 1.00 90.94 78 PHE A C 1
ATOM 546 O O . PHE A 1 78 ? 6.168 2.263 -2.416 1.00 90.94 78 PHE A O 1
ATOM 553 N N . VAL A 1 79 ? 8.413 2.296 -2.432 1.00 92.00 79 VAL A N 1
ATOM 554 C CA . VAL A 1 79 ? 8.550 2.922 -1.108 1.00 92.00 79 VAL A CA 1
ATOM 555 C C . VAL A 1 79 ? 7.882 4.297 -1.072 1.00 92.00 79 VAL A C 1
ATOM 557 O O . VAL A 1 79 ? 7.142 4.593 -0.135 1.00 92.00 79 VAL A O 1
ATOM 560 N N . ILE A 1 80 ? 8.088 5.124 -2.100 1.00 92.31 80 ILE A N 1
ATOM 561 C CA . ILE A 1 80 ? 7.496 6.469 -2.167 1.00 92.31 80 ILE A CA 1
ATOM 562 C C . ILE A 1 80 ? 5.968 6.387 -2.206 1.00 92.31 80 ILE A C 1
ATOM 564 O O . ILE A 1 80 ? 5.289 7.062 -1.429 1.00 92.31 80 ILE A O 1
ATOM 568 N N . VAL A 1 81 ? 5.419 5.542 -3.083 1.00 92.25 81 VAL A N 1
ATOM 569 C CA . VAL A 1 81 ? 3.967 5.388 -3.228 1.00 92.25 81 VAL A CA 1
ATOM 570 C C . VAL A 1 81 ? 3.358 4.763 -1.971 1.00 92.25 81 VAL A C 1
ATOM 572 O O . VAL A 1 81 ? 2.300 5.210 -1.532 1.00 92.25 81 VAL A O 1
ATOM 575 N N . PHE A 1 82 ? 4.043 3.805 -1.340 1.00 92.19 82 PHE A N 1
ATOM 576 C CA . PHE A 1 82 ? 3.613 3.203 -0.078 1.00 92.19 82 PHE A CA 1
ATOM 577 C C . PHE A 1 82 ? 3.496 4.241 1.043 1.00 92.19 82 PHE A C 1
ATOM 579 O O . PHE A 1 82 ? 2.480 4.291 1.737 1.00 92.19 82 PHE A O 1
ATOM 586 N N . ILE A 1 83 ? 4.518 5.085 1.221 1.00 92.62 83 ILE A N 1
ATOM 587 C CA . ILE A 1 83 ? 4.536 6.112 2.271 1.00 92.62 83 ILE A CA 1
ATOM 588 C C . ILE A 1 83 ? 3.427 7.138 2.029 1.00 92.62 83 ILE A C 1
ATOM 590 O O . ILE A 1 83 ? 2.669 7.444 2.949 1.00 92.62 83 ILE A O 1
ATOM 594 N N . LEU A 1 84 ? 3.291 7.634 0.796 1.00 92.81 84 LEU A N 1
ATOM 595 C CA . LEU A 1 84 ? 2.243 8.594 0.440 1.00 92.81 84 LEU A CA 1
ATOM 596 C C . LEU A 1 84 ? 0.845 8.017 0.681 1.00 92.81 84 LEU A C 1
ATOM 598 O O . LEU A 1 84 ? 0.026 8.662 1.336 1.00 92.81 84 LEU A O 1
ATOM 602 N N . ALA A 1 85 ? 0.588 6.792 0.218 1.00 90.44 85 ALA A N 1
ATOM 603 C CA . ALA A 1 85 ? -0.685 6.120 0.449 1.00 90.44 85 ALA A CA 1
ATOM 604 C C . ALA A 1 85 ? -0.944 5.916 1.949 1.00 90.44 85 ALA A C 1
ATOM 606 O O . ALA A 1 85 ? -2.037 6.214 2.429 1.00 90.44 85 ALA A O 1
ATOM 607 N N . SER A 1 86 ? 0.071 5.501 2.713 1.00 88.06 86 SER A N 1
ATOM 608 C CA . SER A 1 86 ? -0.045 5.316 4.164 1.00 88.06 86 SER A CA 1
ATOM 609 C C . SER A 1 86 ? -0.443 6.610 4.870 1.00 88.06 86 SER A C 1
ATOM 611 O O . SER A 1 86 ? -1.366 6.603 5.680 1.00 88.06 86 SER A O 1
ATOM 613 N N . ILE A 1 87 ? 0.195 7.737 4.537 1.00 91.94 87 ILE A N 1
ATOM 614 C CA . ILE A 1 87 ? -0.136 9.050 5.114 1.00 91.94 87 ILE A CA 1
ATOM 615 C C . ILE A 1 87 ? -1.586 9.427 4.795 1.00 91.94 87 ILE A C 1
ATOM 617 O O . ILE A 1 87 ? -2.328 9.824 5.696 1.00 91.94 87 ILE A O 1
ATOM 621 N N . ILE A 1 88 ? -2.008 9.264 3.537 1.00 90.94 88 ILE A N 1
ATOM 622 C CA . ILE A 1 88 ? -3.380 9.568 3.108 1.00 90.94 88 ILE A CA 1
ATOM 623 C C . ILE A 1 88 ? -4.383 8.737 3.912 1.00 90.94 88 ILE A C 1
ATOM 625 O O . ILE A 1 88 ? -5.328 9.291 4.471 1.00 90.94 88 ILE A O 1
ATOM 629 N N . TYR A 1 89 ? -4.162 7.429 4.040 1.00 86.44 89 TYR A N 1
ATOM 630 C CA . TYR A 1 89 ? -5.074 6.547 4.765 1.00 86.44 89 TYR A CA 1
ATOM 631 C C . TYR A 1 89 ? -5.055 6.759 6.285 1.00 86.44 89 TYR A C 1
ATOM 633 O O . TYR A 1 89 ? -6.096 6.629 6.929 1.00 86.44 89 TYR A O 1
ATOM 641 N N . VAL A 1 90 ? -3.919 7.146 6.877 1.00 87.56 90 VAL A N 1
ATOM 642 C CA . VAL A 1 90 ? -3.854 7.541 8.296 1.00 87.56 90 VAL A CA 1
ATOM 643 C C . VAL A 1 90 ? -4.801 8.708 8.579 1.00 87.56 90 VAL A C 1
ATOM 645 O O . VAL A 1 90 ? -5.500 8.678 9.600 1.00 87.56 90 VAL A O 1
ATOM 648 N N . VAL A 1 91 ? -4.831 9.698 7.679 1.00 87.38 91 VAL A N 1
ATOM 649 C CA . VAL A 1 91 ? -5.664 10.906 7.783 1.00 87.38 91 VAL A CA 1
ATOM 650 C C . VAL A 1 91 ? -7.122 10.631 7.403 1.00 87.38 91 VAL A C 1
ATOM 652 O O . VAL A 1 91 ? -8.022 11.152 8.056 1.00 87.38 91 VAL A O 1
ATOM 655 N N . ALA A 1 92 ? -7.366 9.811 6.379 1.00 85.00 92 ALA A N 1
ATOM 656 C CA . ALA A 1 92 ? -8.708 9.540 5.864 1.00 85.00 92 ALA A CA 1
ATOM 657 C C . ALA A 1 92 ? -9.530 8.602 6.761 1.00 85.00 92 ALA A C 1
ATOM 659 O O . ALA A 1 92 ? -10.754 8.713 6.814 1.00 85.00 92 ALA A O 1
ATOM 660 N N . LEU A 1 93 ? -8.879 7.666 7.456 1.00 81.12 93 LEU A N 1
ATOM 661 C CA . LEU A 1 93 ? -9.572 6.664 8.260 1.00 81.12 93 LEU A CA 1
ATOM 662 C C . LEU A 1 93 ? -9.837 7.142 9.697 1.00 81.12 93 LEU A C 1
ATOM 664 O O . LEU A 1 93 ? -8.996 7.838 10.283 1.00 81.12 93 LEU A O 1
ATOM 668 N N . PRO A 1 94 ? -10.959 6.716 10.315 1.00 77.25 94 PRO A N 1
ATOM 669 C CA . PRO A 1 94 ? -11.328 7.131 11.664 1.00 77.25 94 PRO A CA 1
ATOM 670 C C . PRO A 1 94 ? -10.237 6.797 12.693 1.00 77.25 94 PRO A C 1
ATOM 672 O O . PRO A 1 94 ? -9.348 5.966 12.476 1.00 77.25 94 PRO A O 1
ATOM 675 N N . LYS A 1 95 ? -10.240 7.509 13.825 1.00 76.38 95 LYS A N 1
ATOM 676 C CA . LYS A 1 95 ? -9.268 7.261 14.897 1.00 76.38 95 LYS A CA 1
ATOM 677 C C . LYS A 1 95 ? -9.556 5.898 15.527 1.00 76.38 95 LYS A C 1
ATOM 679 O O . LYS A 1 95 ? -10.672 5.657 15.974 1.00 76.38 95 LYS A O 1
ATOM 684 N N . GLY A 1 96 ? -8.543 5.032 15.553 1.00 71.50 96 GLY A N 1
ATOM 685 C CA . GLY A 1 96 ? -8.627 3.748 16.237 1.00 71.50 96 GLY A CA 1
ATOM 686 C C . GLY A 1 96 ? -8.663 3.945 17.753 1.00 71.50 96 GLY A C 1
ATOM 687 O O . GLY A 1 96 ? -7.894 4.746 18.288 1.00 71.50 96 GLY A O 1
ATOM 688 N N . ARG A 1 97 ? -9.548 3.224 18.438 1.00 76.50 97 ARG A N 1
ATOM 689 C CA . ARG A 1 97 ? -9.515 3.029 19.888 1.00 76.50 97 ARG A CA 1
ATOM 690 C C . ARG A 1 97 ? -8.336 2.112 20.222 1.00 76.50 97 ARG A C 1
ATOM 692 O O . ARG A 1 97 ? -8.024 1.207 19.455 1.00 76.50 97 ARG A O 1
ATOM 699 N N . PHE A 1 98 ? -7.657 2.354 21.334 1.00 68.00 98 PHE A N 1
ATOM 700 C CA . PHE A 1 98 ? -6.648 1.416 21.824 1.00 68.00 98 PHE A CA 1
ATOM 701 C C . PHE A 1 98 ? -7.379 0.192 22.392 1.00 68.00 98 PHE A C 1
ATOM 703 O O . PHE A 1 98 ? -8.284 0.372 23.207 1.00 68.00 98 PHE A O 1
ATOM 710 N N . GLU A 1 99 ? -7.051 -1.030 21.958 1.00 64.38 99 GLU A N 1
ATOM 711 C CA . GLU A 1 99 ? -7.524 -2.233 22.650 1.00 64.38 99 GLU A CA 1
ATOM 712 C C . GLU A 1 99 ? -7.100 -2.167 24.127 1.00 64.38 99 GLU A C 1
ATOM 714 O O . GLU A 1 99 ? -5.914 -2.047 24.434 1.00 64.38 99 GLU A O 1
ATOM 719 N N . GLU A 1 100 ? -8.059 -2.260 25.051 1.00 58.16 100 GLU A N 1
ATOM 720 C CA . GLU A 1 100 ? -7.852 -2.248 26.508 1.00 58.16 100 GLU A CA 1
ATOM 721 C C . GLU A 1 100 ? -7.169 -3.535 27.029 1.00 58.16 100 GLU A C 1
ATOM 723 O O . GLU A 1 100 ? -7.591 -4.145 28.010 1.00 58.16 100 GLU A O 1
ATOM 728 N N . LEU A 1 101 ? -6.068 -3.968 26.410 1.00 54.72 101 LEU A N 1
ATOM 729 C CA . LEU A 1 101 ? -5.237 -5.067 26.916 1.00 54.72 101 LEU A CA 1
ATOM 730 C C . LEU A 1 101 ? -4.477 -4.702 28.209 1.00 54.72 101 LEU A C 1
ATOM 732 O O . LEU A 1 101 ? -3.915 -5.586 28.850 1.00 54.72 101 LEU A O 1
ATOM 736 N N . GLN A 1 102 ? -4.524 -3.442 28.660 1.00 52.75 102 GLN A N 1
ATOM 737 C CA . GLN A 1 102 ? -4.052 -3.048 29.995 1.00 52.75 102 GLN A CA 1
ATOM 738 C C . GLN A 1 102 ? -4.982 -3.494 31.139 1.00 52.75 102 GLN A C 1
ATOM 740 O O . GLN A 1 102 ? -4.516 -3.604 32.269 1.00 52.75 102 GLN A O 1
ATOM 745 N N . ALA A 1 103 ? -6.254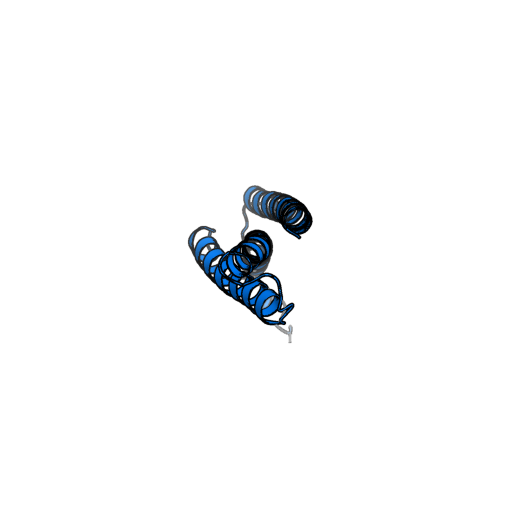 -3.826 30.884 1.00 53.16 103 ALA A N 1
ATOM 746 C CA . ALA A 1 103 ? -7.186 -4.210 31.952 1.00 53.16 103 ALA A CA 1
ATOM 747 C C . ALA A 1 103 ? -7.024 -5.666 32.445 1.00 53.16 103 ALA A C 1
ATOM 749 O O . ALA A 1 103 ? -7.612 -6.039 33.456 1.00 53.16 103 ALA A O 1
ATOM 750 N N . ARG A 1 104 ? -6.225 -6.505 31.762 1.00 53.19 104 ARG A N 1
ATOM 751 C CA . ARG A 1 104 ? -5.949 -7.900 32.178 1.00 53.19 104 ARG A CA 1
ATOM 752 C C . ARG A 1 104 ? -4.548 -8.148 32.740 1.00 53.19 104 ARG A C 1
ATOM 754 O O . ARG A 1 104 ? -4.267 -9.274 33.133 1.00 53.19 104 ARG A O 1
ATOM 761 N N . GLN A 1 105 ? -3.680 -7.137 32.797 1.00 54.88 105 GLN A N 1
ATOM 762 C CA . GLN A 1 105 ? -2.362 -7.266 33.435 1.00 54.88 105 GLN A CA 1
ATOM 763 C C . GLN A 1 105 ? -2.334 -6.794 34.893 1.00 54.88 105 GLN A C 1
ATOM 765 O O . GLN A 1 105 ? -1.254 -6.729 35.469 1.00 54.88 105 GLN A O 1
ATOM 770 N N . GLN A 1 106 ? -3.482 -6.501 35.512 1.00 53.88 106 GLN A N 1
ATOM 771 C CA . GLN A 1 106 ? -3.544 -6.314 36.959 1.00 53.88 106 GLN A CA 1
ATOM 772 C C . GLN A 1 106 ? -3.389 -7.695 37.623 1.00 53.88 106 GLN A C 1
ATOM 774 O O . GLN A 1 106 ? -4.294 -8.522 37.481 1.00 53.88 106 GLN A O 1
ATOM 779 N N . PRO A 1 107 ? -2.264 -7.991 38.304 1.00 55.03 107 PRO A N 1
ATOM 780 C CA . PRO A 1 107 ? -2.207 -9.160 39.160 1.00 55.03 107 PRO A CA 1
ATOM 781 C C . PRO A 1 107 ? -3.191 -8.895 40.300 1.00 55.03 107 PRO A C 1
ATOM 783 O O . PRO A 1 107 ? -3.063 -7.907 41.021 1.00 55.03 107 PRO A O 1
ATOM 786 N N . THR A 1 108 ? -4.219 -9.728 40.415 1.00 61.19 108 THR A N 1
ATOM 787 C CA . THR A 1 108 ? -4.885 -9.938 41.700 1.00 61.19 108 THR A CA 1
ATOM 788 C C . THR A 1 108 ? -3.833 -10.470 42.663 1.00 61.19 108 THR A C 1
ATOM 790 O O . THR A 1 108 ? -3.298 -11.542 42.386 1.00 61.19 108 THR A O 1
ATOM 793 N N . ASP A 1 109 ? -3.531 -9.650 43.672 1.00 55.81 109 ASP A N 1
ATOM 794 C CA . ASP A 1 109 ? -2.866 -9.913 44.961 1.00 55.81 109 ASP A CA 1
ATOM 795 C C . ASP A 1 109 ? -2.056 -11.214 45.125 1.00 55.81 109 ASP A C 1
ATOM 797 O O . ASP A 1 109 ? -2.639 -12.322 45.062 1.00 55.81 109 ASP A O 1
#

Mean predicted aligned error: 9.15 Å

Foldseek 3Di:
DQVVLLVQLVVLCVVLVVLLVVCVVVVAAAPVSLVVSLQSNLQSQLSNQLVVQLVVVVVDDDPPDPDCVSVVSSVVSSVVSSVVSSVVSVVVDDDHDYPPPVVPPPDDD

pLDDT: mean 80.56, std 12.68, range [50.78, 93.81]

Nearest PDB structures (foldseek):
  6z5s-assembly1_W  TM=3.877E-01  e=3.580E+00  Rhodopseudomonas palustris CGA009
  7wxu-assembly1_R  TM=4.551E-01  e=9.834E+00  Homo sapiens